Protein AF-A0A9W8WNR9-F1 (afdb_monomer)

Foldseek 3Di:
DVVLLVVLVVLLDCLPDPVVVVDDPPDPSDLLSNLVSLVVSLVVLVVCCVVPVVSVVSSVVSVVSCVVSVSDD

Organism: NCBI:txid749621

Nearest PDB structures (foldseek):
  3gei-assembly2_C  TM=5.061E-01  e=6.444E+00  Chlorobaculum tepidum

Secondary structure (DSSP, 8-state):
-HHHHHHHHHHHHHHHSGGGGGS-TT-S--HHHHHHHHHHHHHHHHHHGGG-HHHHHHHHHHHHHHHHTT---

pLDDT: mean 90.41, std 7.77, range [57.97, 96.19]

Solvent-accessible surface area (backbone atoms only — not comparable to full-atom values): 4307 Å² total; per-residue (Å²): 116,72,64,60,58,55,50,50,54,51,53,54,49,38,65,74,35,81,61,47,76,76,51,63,93,84,55,74,86,40,74,67,49,49,31,53,51,51,52,54,50,47,50,60,36,59,77,50,18,90,83,32,74,66,41,43,50,54,41,53,51,52,54,50,51,35,61,78,67,68,49,69,136

Structure (mmCIF, N/CA/C/O backbone):
data_AF-A0A9W8WNR9-F1
#
_entry.id   AF-A0A9W8WNR9-F1
#
loop_
_atom_site.group_PDB
_atom_site.id
_atom_site.type_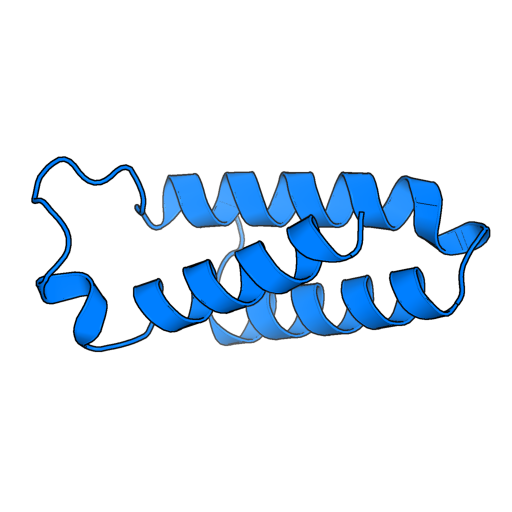symbol
_atom_site.label_atom_id
_atom_site.label_alt_id
_atom_site.label_comp_id
_atom_site.label_asym_id
_atom_site.label_entity_id
_atom_site.label_seq_id
_atom_site.pdbx_PDB_ins_code
_atom_site.Cartn_x
_atom_site.Cartn_y
_atom_site.Cartn_z
_atom_site.occupancy
_atom_site.B_iso_or_equiv
_atom_site.auth_seq_id
_atom_site.auth_comp_id
_atom_site.auth_asym_id
_atom_site.auth_atom_id
_atom_site.pdbx_PDB_model_num
ATOM 1 N N . MET A 1 1 ? 6.272 9.566 -9.516 1.00 57.97 1 MET A N 1
ATOM 2 C CA . MET A 1 1 ? 5.605 8.358 -8.973 1.00 57.97 1 MET A CA 1
ATOM 3 C C . MET A 1 1 ? 6.123 7.928 -7.592 1.00 57.97 1 MET A C 1
ATOM 5 O O . MET A 1 1 ? 5.390 7.252 -6.885 1.00 57.97 1 MET A O 1
ATOM 9 N N . HIS A 1 2 ? 7.298 8.400 -7.151 1.00 59.28 2 HIS A N 1
ATOM 10 C CA . HIS A 1 2 ? 7.845 8.179 -5.797 1.00 59.28 2 HIS A CA 1
ATOM 11 C C . HIS A 1 2 ? 6.862 8.497 -4.645 1.00 59.28 2 HIS A C 1
ATOM 13 O O . HIS A 1 2 ? 6.853 7.825 -3.620 1.00 59.28 2 HIS A O 1
ATOM 19 N N . ALA A 1 3 ? 5.954 9.461 -4.843 1.00 70.31 3 ALA A N 1
ATOM 20 C CA . ALA A 1 3 ? 4.915 9.794 -3.867 1.00 70.31 3 ALA A CA 1
ATOM 21 C C . ALA A 1 3 ? 3.920 8.645 -3.590 1.00 70.31 3 ALA A C 1
ATOM 23 O O . ALA A 1 3 ? 3.444 8.521 -2.469 1.00 70.31 3 ALA A O 1
ATOM 24 N N . GLN A 1 4 ? 3.619 7.780 -4.570 1.00 82.56 4 GLN A N 1
ATOM 25 C CA . GLN A 1 4 ? 2.664 6.672 -4.382 1.00 82.56 4 GLN A CA 1
ATOM 26 C C . GLN A 1 4 ? 3.229 5.593 -3.450 1.00 82.56 4 GLN A C 1
ATOM 28 O O . GLN A 1 4 ? 2.516 5.075 -2.593 1.00 82.56 4 GLN A O 1
ATOM 33 N N . PHE A 1 5 ? 4.531 5.316 -3.567 1.00 88.94 5 PHE A N 1
ATOM 34 C CA . PHE A 1 5 ? 5.248 4.433 -2.652 1.00 88.94 5 PHE A CA 1
ATOM 35 C C . PHE A 1 5 ? 5.212 4.969 -1.214 1.00 88.94 5 PHE A C 1
ATOM 37 O O . PHE A 1 5 ? 4.738 4.282 -0.308 1.00 88.94 5 PHE A O 1
ATOM 44 N N . GLY A 1 6 ? 5.649 6.219 -1.019 1.00 91.00 6 GLY A N 1
ATOM 45 C CA . GLY A 1 6 ? 5.680 6.849 0.302 1.00 91.00 6 GLY A CA 1
ATOM 46 C C . GLY A 1 6 ? 4.296 6.920 0.952 1.00 91.00 6 GLY A C 1
ATOM 47 O O . GLY A 1 6 ? 4.142 6.561 2.118 1.00 91.00 6 GLY A O 1
ATOM 48 N N . ASN A 1 7 ? 3.267 7.283 0.181 1.00 94.00 7 ASN A N 1
ATOM 49 C CA . ASN A 1 7 ? 1.889 7.330 0.667 1.00 94.00 7 ASN A CA 1
ATOM 50 C C . ASN A 1 7 ? 1.406 5.959 1.153 1.00 94.00 7 ASN A C 1
ATOM 52 O O . ASN A 1 7 ? 0.776 5.880 2.207 1.00 94.00 7 ASN A O 1
ATOM 56 N N . MET A 1 8 ? 1.736 4.873 0.444 1.00 95.38 8 MET A N 1
ATOM 57 C CA . MET A 1 8 ? 1.350 3.540 0.905 1.00 95.38 8 MET A CA 1
ATOM 58 C 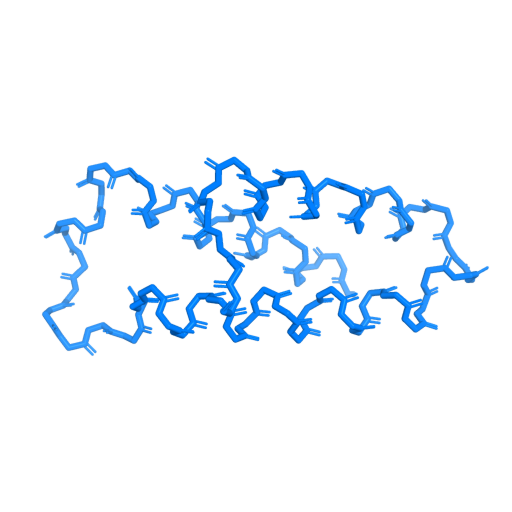C . MET A 1 8 ? 2.039 3.130 2.202 1.00 95.38 8 MET A C 1
ATOM 60 O O . MET A 1 8 ? 1.391 2.507 3.044 1.00 95.38 8 MET A O 1
ATOM 64 N N . LEU A 1 9 ? 3.305 3.503 2.405 1.00 95.56 9 LEU A N 1
ATOM 65 C CA . LEU A 1 9 ? 3.980 3.256 3.679 1.00 95.56 9 LEU A CA 1
ATOM 66 C C . LEU A 1 9 ? 3.316 4.016 4.829 1.00 95.56 9 LEU A C 1
ATOM 68 O O . LEU A 1 9 ? 3.094 3.435 5.890 1.00 95.56 9 LEU A O 1
ATOM 72 N N . VAL A 1 10 ? 2.952 5.282 4.609 1.00 95.44 10 VAL A N 1
ATOM 73 C CA . VAL A 1 10 ? 2.257 6.095 5.616 1.00 95.44 10 VAL A CA 1
ATOM 74 C C . VAL A 1 10 ? 0.897 5.490 5.955 1.00 95.44 10 VAL A C 1
ATOM 76 O O . VAL A 1 10 ? 0.607 5.279 7.130 1.00 95.44 10 VAL A O 1
ATOM 79 N N . LEU A 1 11 ? 0.083 5.144 4.954 1.00 95.50 11 LEU A N 1
ATOM 80 C CA . LEU A 1 11 ? -1.233 4.537 5.180 1.00 95.50 11 LEU A CA 1
ATOM 81 C C . LEU A 1 11 ? -1.125 3.206 5.933 1.00 95.50 11 LEU A C 1
ATOM 83 O O . LEU A 1 11 ? -1.871 2.970 6.883 1.00 95.50 11 LEU A O 1
ATOM 87 N N . ALA A 1 12 ? -0.167 2.362 5.551 1.00 95.38 12 ALA A N 1
ATOM 88 C CA . ALA A 1 12 ? 0.078 1.080 6.196 1.00 95.38 12 ALA A CA 1
ATOM 89 C C . ALA A 1 12 ? 0.549 1.247 7.654 1.00 95.38 12 ALA A C 1
ATOM 91 O O . ALA A 1 12 ? 0.089 0.530 8.546 1.00 95.38 12 ALA A O 1
ATOM 92 N N . ALA A 1 13 ? 1.421 2.226 7.913 1.00 95.88 13 ALA A N 1
ATOM 93 C CA . ALA A 1 13 ? 1.886 2.559 9.255 1.00 95.88 13 ALA A CA 1
ATOM 94 C C . ALA A 1 13 ? 0.752 3.108 10.132 1.00 95.88 13 ALA A C 1
ATOM 96 O O . ALA A 1 13 ? 0.574 2.638 11.256 1.00 95.88 13 ALA A O 1
ATOM 97 N N . VAL A 1 14 ? -0.047 4.048 9.614 1.00 95.44 14 VAL A N 1
ATOM 98 C CA . VAL A 1 14 ? -1.200 4.614 10.329 1.00 95.44 14 VAL A CA 1
ATOM 99 C C . VAL A 1 14 ? -2.186 3.511 10.692 1.00 95.44 14 VAL A C 1
ATOM 101 O O . VAL A 1 14 ? -2.543 3.409 11.865 1.00 95.44 14 VAL A O 1
ATOM 104 N N . PHE A 1 15 ? -2.544 2.651 9.733 1.00 94.19 15 PHE A N 1
ATOM 105 C CA . PHE A 1 15 ? -3.476 1.541 9.940 1.00 94.19 15 PHE A CA 1
ATOM 106 C C . PHE A 1 15 ? -2.999 0.550 11.013 1.00 94.19 15 PHE A C 1
ATOM 108 O O . PHE A 1 15 ? -3.792 0.107 11.838 1.00 94.19 15 PHE A O 1
ATOM 115 N N . LYS A 1 16 ? -1.696 0.229 11.047 1.00 94.19 16 LYS A N 1
ATOM 116 C CA . LYS A 1 16 ? -1.112 -0.647 12.081 1.00 94.19 16 LYS A CA 1
ATOM 117 C C . LYS A 1 16 ? -1.029 0.033 13.452 1.00 94.19 16 LYS A C 1
ATOM 119 O O . LYS A 1 16 ? -1.023 -0.631 14.487 1.00 94.19 16 LYS A O 1
ATOM 124 N N . SER A 1 17 ? -0.857 1.349 13.467 1.00 94.50 17 SER A N 1
ATOM 125 C CA . SER A 1 17 ? -0.561 2.095 14.683 1.00 94.50 17 SER A CA 1
ATOM 126 C C . SER A 1 17 ? -1.802 2.377 15.524 1.00 94.50 17 SER A C 1
ATOM 128 O O . SER A 1 17 ? -2.940 2.389 15.056 1.00 94.50 17 SER A O 1
ATOM 130 N N . GLN A 1 18 ? -1.553 2.765 16.772 1.00 92.94 18 GLN A N 1
ATOM 131 C CA . GLN A 1 18 ? -2.589 3.289 17.651 1.00 92.94 18 GLN A CA 1
ATOM 132 C C . GLN A 1 18 ? -3.200 4.607 17.156 1.00 92.94 18 GLN A C 1
ATOM 134 O O . GLN A 1 18 ? -4.248 4.986 17.670 1.00 92.94 18 GLN A O 1
ATOM 139 N N . LEU A 1 19 ? -2.593 5.287 16.172 1.00 90.50 19 LEU A N 1
ATOM 140 C CA . LEU A 1 19 ? -3.122 6.526 15.596 1.00 90.50 19 LEU A CA 1
ATOM 141 C C . LEU A 1 19 ? -4.385 6.297 14.768 1.00 90.50 19 LEU A C 1
ATOM 143 O O . LEU A 1 19 ? -5.175 7.225 14.622 1.00 90.50 19 LEU A O 1
ATOM 147 N N . CYS A 1 20 ? -4.620 5.068 14.292 1.00 91.25 20 CYS A N 1
ATOM 148 C CA . CYS A 1 20 ? -5.843 4.723 13.570 1.00 91.25 20 CYS A CA 1
ATOM 149 C C . CYS A 1 20 ? -7.109 5.067 14.379 1.00 91.25 20 CYS A C 1
ATOM 151 O O . CYS A 1 20 ? -8.136 5.401 13.796 1.00 91.25 20 CYS A O 1
ATOM 153 N N . ARG A 1 21 ? -7.024 5.064 15.722 1.00 91.69 21 ARG A N 1
ATOM 154 C CA . ARG A 1 21 ? -8.130 5.431 16.625 1.00 91.69 21 ARG A CA 1
ATOM 155 C C . ARG A 1 21 ? -8.543 6.907 16.543 1.00 91.69 21 ARG A C 1
ATOM 157 O O . ARG A 1 21 ? -9.645 7.241 16.958 1.00 91.69 21 ARG A O 1
ATOM 164 N N . TYR A 1 22 ? -7.640 7.779 16.091 1.00 95.12 22 TYR A N 1
ATOM 165 C CA . TYR A 1 22 ? -7.869 9.223 15.983 1.00 95.12 22 TYR A CA 1
ATOM 166 C C . TYR A 1 22 ? -8.385 9.631 14.604 1.00 95.12 22 TYR A C 1
ATOM 168 O O . TYR A 1 22 ? -8.654 10.809 14.376 1.00 95.12 22 TYR A O 1
ATOM 176 N N . LEU A 1 23 ? -8.514 8.682 13.675 1.00 91.94 23 LEU A N 1
ATOM 177 C CA . LEU A 1 23 ? -9.130 8.957 12.388 1.00 91.94 23 LEU A CA 1
ATOM 178 C C . LEU A 1 23 ? -10.633 9.223 12.563 1.00 91.94 23 LEU A C 1
ATOM 180 O O . LEU A 1 23 ? -11.257 8.662 13.470 1.00 91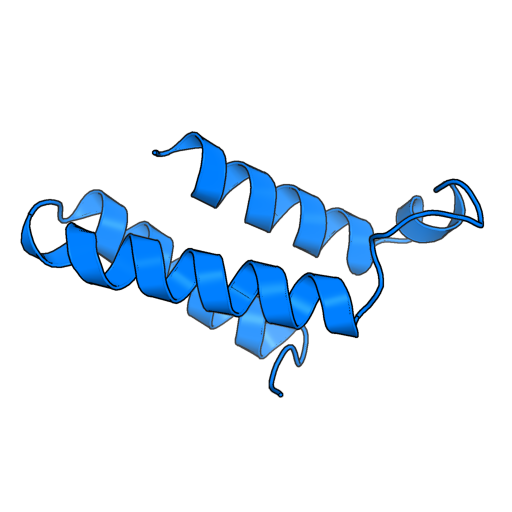.94 23 LEU A O 1
ATOM 184 N N . PRO A 1 24 ? -11.232 10.045 11.684 1.00 95.06 24 PRO A N 1
ATOM 185 C CA . PRO A 1 24 ? -12.680 10.200 11.627 1.00 95.06 24 PRO A CA 1
ATOM 186 C C . PRO A 1 24 ? -13.373 8.838 11.514 1.00 95.06 24 PRO A C 1
ATOM 188 O O . PRO A 1 24 ? -12.862 7.929 10.856 1.00 95.06 24 PRO A O 1
ATOM 191 N N . ARG A 1 25 ? -14.541 8.678 12.147 1.00 90.06 25 ARG A N 1
ATOM 192 C CA . ARG A 1 25 ? -15.279 7.398 12.1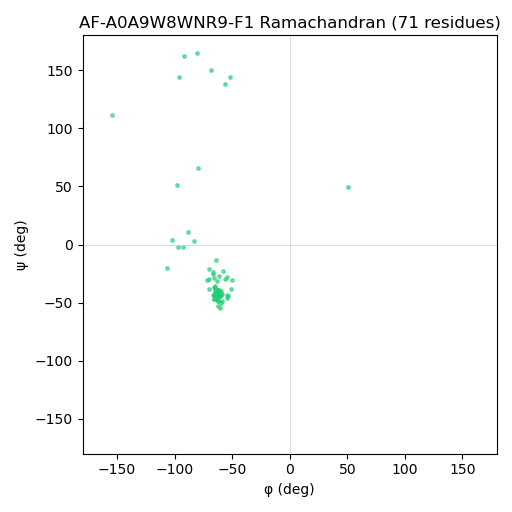39 1.00 90.06 25 ARG A CA 1
ATOM 193 C C . ARG A 1 25 ? -15.704 6.965 10.733 1.00 90.06 25 ARG A C 1
ATOM 195 O O . ARG A 1 25 ? -15.854 5.777 10.482 1.00 90.06 25 ARG A O 1
ATOM 202 N N . ASP A 1 26 ? -15.882 7.927 9.839 1.00 92.94 26 ASP A N 1
ATOM 203 C CA . ASP A 1 26 ? -16.221 7.785 8.424 1.00 92.94 26 ASP A CA 1
ATOM 204 C C . ASP A 1 26 ? -14.986 7.638 7.511 1.00 92.94 26 ASP A C 1
ATOM 206 O O . ASP A 1 26 ? -15.099 7.690 6.284 1.00 92.94 26 ASP A O 1
ATOM 210 N N . THR A 1 27 ? -13.796 7.431 8.090 1.00 93.69 27 THR A N 1
ATOM 211 C CA . THR A 1 27 ? -12.567 7.213 7.325 1.00 93.69 27 THR A CA 1
ATOM 212 C C . THR A 1 27 ? -12.693 6.042 6.353 1.00 93.69 27 THR A C 1
ATOM 214 O O . THR A 1 27 ? -13.174 4.957 6.681 1.00 93.69 27 THR A O 1
ATOM 217 N N . GLN A 1 28 ? -12.165 6.239 5.148 1.00 94.88 28 GLN A N 1
ATOM 218 C CA . GLN A 1 28 ? -12.062 5.191 4.136 1.00 94.88 28 GLN A CA 1
ATOM 219 C C . GLN A 1 28 ? -10.826 4.300 4.335 1.00 94.88 28 GLN A C 1
ATOM 221 O O . GLN A 1 28 ? -10.594 3.397 3.532 1.00 94.88 28 GLN A O 1
ATOM 226 N N . LEU A 1 29 ? -10.028 4.510 5.389 1.00 94.19 29 LEU A N 1
ATOM 227 C CA . LEU A 1 29 ? -8.880 3.659 5.714 1.00 94.19 29 LEU A CA 1
ATOM 228 C C . LEU A 1 29 ? -9.321 2.370 6.431 1.00 94.19 29 LEU A C 1
ATOM 230 O O . LEU A 1 29 ? -9.017 2.140 7.599 1.00 94.19 29 LEU A O 1
ATOM 234 N N . THR A 1 30 ? -10.058 1.521 5.718 1.00 93.94 30 THR A N 1
ATOM 235 C CA . THR A 1 30 ? -10.451 0.177 6.169 1.00 93.94 30 THR A CA 1
ATOM 236 C C . THR A 1 30 ? -9.430 -0.869 5.712 1.00 93.94 30 THR A C 1
ATOM 238 O O . THR A 1 30 ? -8.674 -0.621 4.770 1.00 93.94 30 THR A O 1
ATOM 241 N N . LYS A 1 31 ? -9.423 -2.070 6.322 1.00 93.44 31 LYS A N 1
ATOM 242 C CA . LYS A 1 31 ? -8.542 -3.175 5.877 1.00 93.44 31 LYS A CA 1
ATOM 243 C C . LYS A 1 31 ? -8.747 -3.471 4.386 1.00 93.44 31 LYS A C 1
ATOM 245 O O . LYS A 1 31 ? -7.776 -3.551 3.642 1.00 93.44 31 LYS A O 1
ATOM 250 N N . ASN A 1 32 ? -10.002 -3.559 3.945 1.00 95.19 32 ASN A N 1
ATOM 251 C CA . ASN A 1 32 ? -10.352 -3.869 2.556 1.00 95.19 32 ASN A CA 1
ATOM 252 C C . ASN A 1 32 ? -9.858 -2.789 1.587 1.00 95.19 32 ASN A C 1
ATOM 254 O O . ASN A 1 32 ? -9.216 -3.105 0.586 1.00 95.19 32 ASN A O 1
ATOM 258 N N . ASN A 1 33 ? -10.092 -1.513 1.907 1.00 95.56 33 ASN A N 1
ATOM 259 C CA . ASN A 1 33 ? -9.620 -0.414 1.067 1.00 95.56 33 ASN A CA 1
ATOM 260 C C . ASN A 1 33 ? -8.088 -0.361 1.032 1.00 95.56 33 ASN A C 1
ATOM 262 O O . ASN A 1 33 ? -7.509 -0.120 -0.026 1.00 95.56 33 ASN A O 1
ATOM 266 N N . LEU A 1 34 ? -7.421 -0.650 2.153 1.00 95.69 34 LEU A N 1
ATOM 267 C CA . LEU A 1 34 ? -5.965 -0.722 2.212 1.00 95.69 34 LEU A CA 1
ATOM 268 C C . LEU A 1 34 ? -5.407 -1.869 1.353 1.00 95.69 34 LEU A C 1
ATOM 270 O O . LEU A 1 34 ? -4.426 -1.656 0.641 1.00 95.69 34 LEU A O 1
ATOM 274 N N . ILE A 1 35 ? -6.038 -3.051 1.367 1.00 96.19 35 ILE A N 1
ATOM 275 C CA . ILE A 1 35 ? -5.677 -4.186 0.498 1.00 96.19 35 ILE A CA 1
ATOM 276 C C . ILE A 1 35 ? -5.803 -3.789 -0.976 1.00 96.19 35 ILE A C 1
ATOM 278 O O . ILE A 1 35 ? -4.855 -3.972 -1.741 1.00 96.19 35 ILE A O 1
ATOM 282 N N . LEU A 1 36 ? -6.938 -3.204 -1.370 1.00 95.62 36 LEU A N 1
ATOM 283 C CA . LEU A 1 36 ? -7.195 -2.794 -2.755 1.00 95.62 36 LEU A CA 1
ATOM 284 C C . LEU A 1 36 ? -6.208 -1.722 -3.234 1.00 95.62 36 LEU A C 1
ATOM 286 O O . LEU A 1 36 ? -5.669 -1.821 -4.339 1.00 95.62 36 LEU A O 1
ATOM 290 N N . LEU A 1 37 ? -5.934 -0.717 -2.398 1.00 94.56 37 LEU A N 1
ATOM 291 C CA . LEU A 1 37 ? -4.965 0.337 -2.704 1.00 94.56 37 LEU A CA 1
ATOM 292 C C . LEU A 1 37 ? -3.541 -0.216 -2.812 1.00 94.56 37 LEU A C 1
ATOM 294 O O . LEU A 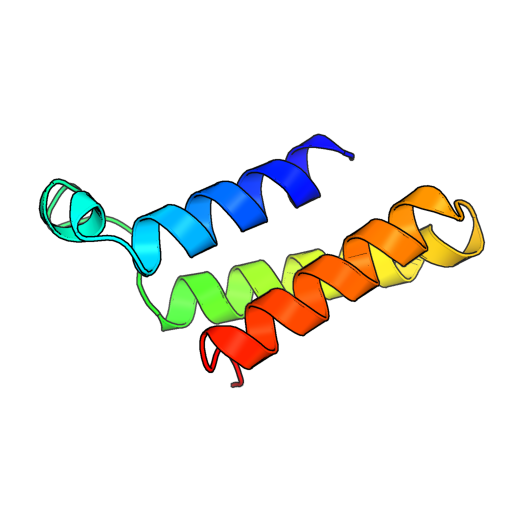1 37 ? -2.823 0.128 -3.754 1.00 94.56 37 LEU A O 1
ATOM 298 N N . MET A 1 38 ? -3.139 -1.100 -1.895 1.00 94.81 38 MET A N 1
ATOM 299 C CA . MET A 1 38 ? -1.829 -1.751 -1.929 1.00 94.81 38 MET A CA 1
ATOM 300 C C . MET A 1 38 ? -1.659 -2.604 -3.193 1.00 94.81 38 MET A C 1
ATOM 302 O O . MET A 1 38 ? -0.620 -2.521 -3.850 1.00 94.81 38 MET A O 1
ATOM 306 N N . ASP A 1 39 ? -2.677 -3.384 -3.568 1.00 94.56 39 ASP A N 1
ATOM 307 C CA . ASP A 1 39 ? -2.650 -4.220 -4.771 1.00 94.56 39 ASP A CA 1
ATOM 308 C C . ASP A 1 39 ? -2.514 -3.379 -6.045 1.00 94.56 39 ASP A C 1
ATOM 310 O O . ASP A 1 39 ? -1.622 -3.618 -6.864 1.00 94.56 39 ASP A O 1
ATOM 314 N N . ARG A 1 40 ? -3.332 -2.325 -6.166 1.00 93.69 40 ARG A N 1
ATOM 315 C CA . ARG A 1 40 ? -3.257 -1.377 -7.282 1.00 93.69 40 ARG A CA 1
ATOM 316 C C . ARG A 1 40 ? -1.890 -0.697 -7.358 1.00 93.69 40 ARG A C 1
ATOM 318 O O . ARG A 1 40 ? -1.332 -0.584 -8.446 1.00 93.69 40 ARG A O 1
ATOM 325 N N . THR A 1 41 ? -1.335 -0.277 -6.222 1.00 93.44 41 THR A N 1
ATOM 326 C CA . THR A 1 41 ? -0.026 0.395 -6.174 1.00 93.44 41 THR A CA 1
ATOM 327 C C . THR A 1 41 ? 1.093 -0.549 -6.608 1.00 93.44 41 THR A C 1
ATOM 329 O O . THR A 1 41 ? 1.941 -0.169 -7.413 1.00 93.44 41 THR A O 1
ATOM 332 N N . CYS A 1 42 ? 1.067 -1.803 -6.144 1.00 92.94 42 CYS A N 1
ATOM 333 C CA . CYS A 1 42 ? 2.026 -2.824 -6.563 1.00 92.94 42 CYS A CA 1
ATOM 334 C C . CYS A 1 42 ? 1.941 -3.127 -8.066 1.00 92.94 42 CYS A C 1
ATOM 336 O O . CYS A 1 42 ? 2.980 -3.310 -8.697 1.00 92.94 42 CYS A O 1
ATOM 338 N N . LYS A 1 43 ? 0.732 -3.173 -8.644 1.00 92.12 43 LYS A N 1
ATOM 339 C CA . LYS A 1 43 ? 0.533 -3.372 -10.090 1.00 92.12 43 LYS A CA 1
ATOM 340 C C . LYS A 1 43 ? 1.149 -2.237 -10.905 1.00 92.12 43 LYS A C 1
ATOM 342 O O . LYS A 1 43 ? 2.003 -2.500 -11.743 1.00 92.12 43 LYS A O 1
ATOM 347 N N . VAL A 1 44 ? 0.806 -0.989 -10.578 1.00 90.00 44 VAL A N 1
ATOM 348 C CA . VAL A 1 44 ? 1.333 0.197 -11.277 1.00 90.00 44 VAL A CA 1
ATOM 349 C C . VAL A 1 44 ? 2.857 0.277 -11.169 1.00 90.00 44 VAL A C 1
ATOM 351 O O . VAL A 1 44 ? 3.537 0.518 -12.161 1.00 90.00 44 VAL A O 1
ATOM 354 N N . LEU A 1 45 ? 3.421 0.036 -9.980 1.00 88.75 45 LEU A N 1
ATOM 355 C CA . LEU A 1 45 ? 4.877 0.005 -9.817 1.00 88.75 45 LEU A CA 1
ATOM 356 C C . LEU A 1 45 ? 5.514 -1.149 -10.599 1.00 88.75 45 LEU A C 1
ATOM 358 O O . LEU A 1 45 ? 6.576 -0.959 -11.180 1.00 88.75 45 LEU A O 1
ATOM 362 N N . GLY A 1 46 ? 4.872 -2.318 -10.653 1.00 88.94 46 GLY A N 1
ATOM 363 C CA . GLY A 1 46 ? 5.352 -3.480 -11.403 1.00 88.94 46 GLY A CA 1
ATOM 364 C C . GLY A 1 46 ? 5.402 -3.270 -12.914 1.00 88.94 46 GLY A C 1
ATOM 365 O O . GLY A 1 46 ? 6.338 -3.746 -13.548 1.00 88.94 46 GLY A O 1
ATOM 366 N N . GLU A 1 47 ? 4.457 -2.523 -13.482 1.00 89.19 47 GLU A N 1
ATOM 367 C CA . GLU A 1 47 ? 4.449 -2.175 -14.911 1.00 89.19 47 GLU A CA 1
ATOM 368 C C . GLU A 1 47 ? 5.632 -1.274 -15.302 1.00 89.19 47 GLU A C 1
ATOM 370 O O . GLU A 1 47 ? 6.110 -1.317 -16.433 1.00 89.19 47 GLU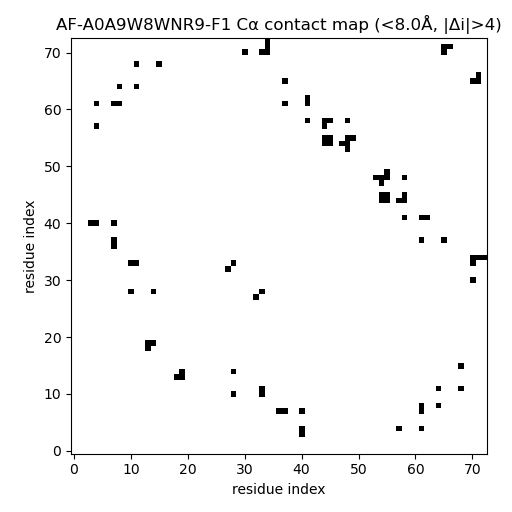 A O 1
ATOM 375 N N . ILE A 1 48 ? 6.132 -0.470 -14.359 1.00 84.69 48 ILE A N 1
ATOM 376 C CA . ILE A 1 48 ? 7.132 0.577 -14.622 1.00 84.69 48 ILE A CA 1
ATOM 377 C C . ILE A 1 48 ? 8.518 0.178 -14.091 1.00 84.69 48 ILE A C 1
ATOM 379 O O . ILE A 1 48 ? 9.535 0.677 -14.576 1.00 84.69 48 ILE A O 1
ATOM 383 N N . ALA A 1 49 ? 8.578 -0.767 -13.149 1.00 83.38 49 ALA A N 1
ATOM 384 C CA . ALA A 1 49 ? 9.802 -1.297 -12.551 1.00 83.38 49 ALA A CA 1
ATOM 385 C C . ALA A 1 49 ? 10.877 -1.755 -13.558 1.00 83.38 49 ALA A C 1
ATOM 387 O O . ALA A 1 49 ? 12.041 -1.448 -13.306 1.00 83.38 49 ALA A O 1
ATOM 388 N N . PRO A 1 50 ? 10.559 -2.391 -14.709 1.00 82.75 50 PRO A N 1
ATOM 389 C CA . PRO A 1 50 ? 11.581 -2.785 -15.685 1.00 82.75 50 PRO A CA 1
ATOM 390 C C . PRO A 1 50 ? 12.431 -1.618 -16.208 1.00 82.75 50 PRO A C 1
ATOM 392 O O . PRO A 1 50 ? 13.557 -1.823 -16.649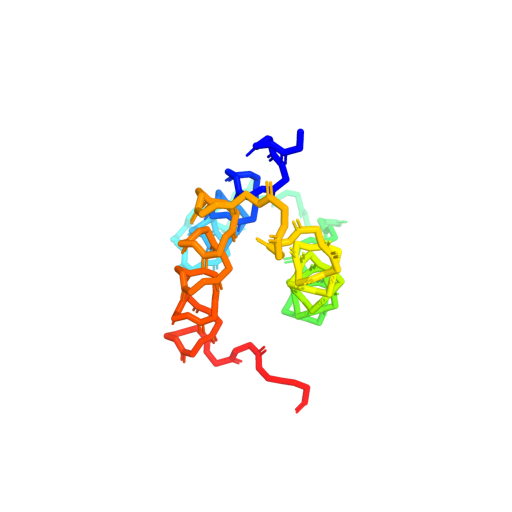 1.00 82.75 50 PRO A O 1
ATOM 395 N N . ASN A 1 51 ? 11.910 -0.390 -16.128 1.00 82.88 51 ASN A N 1
ATOM 396 C CA . ASN A 1 51 ? 12.578 0.820 -16.602 1.00 82.88 51 ASN A CA 1
ATOM 397 C C . ASN A 1 51 ? 13.306 1.586 -15.482 1.00 82.88 51 ASN A C 1
ATOM 399 O O . ASN A 1 51 ? 13.909 2.627 -15.743 1.00 82.88 51 ASN A O 1
ATOM 403 N N . SER A 1 52 ? 13.226 1.132 -14.225 1.00 83.25 52 SER A N 1
ATOM 404 C CA . SER A 1 52 ? 13.834 1.824 -13.087 1.00 83.25 52 SER A CA 1
ATOM 405 C C . SER A 1 52 ? 14.151 0.868 -11.927 1.00 83.25 52 SER A C 1
ATOM 407 O O . SER A 1 52 ? 13.236 0.443 -11.215 1.00 83.25 52 SER A O 1
ATOM 409 N N . PRO A 1 53 ? 15.443 0.614 -11.640 1.00 83.75 53 PRO A N 1
ATOM 410 C CA . PRO A 1 53 ? 15.865 -0.211 -10.503 1.00 83.75 53 PRO A CA 1
ATOM 411 C C . PRO A 1 53 ? 15.327 0.271 -9.145 1.00 83.75 53 PRO A C 1
ATOM 413 O O . PRO A 1 53 ? 15.078 -0.529 -8.245 1.00 83.75 53 PRO A O 1
ATOM 416 N N . ILE A 1 54 ? 15.108 1.583 -8.996 1.00 86.88 54 ILE A N 1
ATOM 417 C CA . ILE A 1 54 ? 14.555 2.182 -7.772 1.00 86.88 54 ILE A CA 1
ATOM 418 C C . ILE A 1 54 ? 13.109 1.720 -7.558 1.00 86.88 54 ILE A C 1
ATOM 420 O O . ILE A 1 54 ? 12.744 1.323 -6.456 1.00 8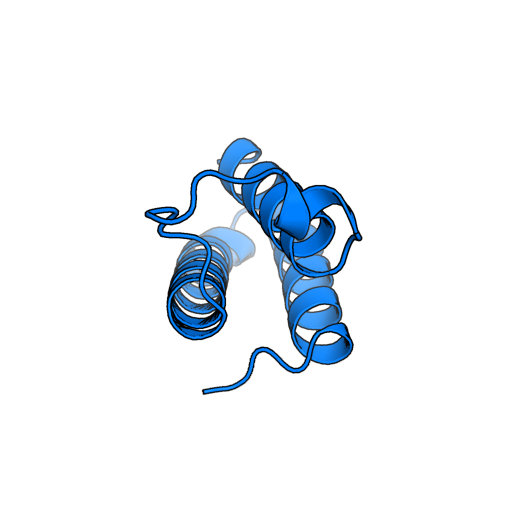6.88 54 ILE A O 1
ATOM 424 N N . LEU A 1 55 ? 12.298 1.697 -8.619 1.00 86.62 55 LEU A N 1
ATOM 425 C CA . LEU A 1 55 ? 10.905 1.255 -8.529 1.00 86.62 55 LEU A CA 1
ATOM 426 C C . LEU A 1 55 ? 10.794 -0.254 -8.280 1.00 86.62 55 LEU A C 1
ATOM 428 O O . LEU A 1 55 ? 9.853 -0.703 -7.625 1.00 86.62 55 LEU A O 1
ATOM 432 N N . GLU A 1 56 ? 11.765 -1.041 -8.747 1.00 89.31 56 GLU A N 1
ATOM 433 C CA . GLU A 1 56 ? 11.852 -2.462 -8.404 1.00 89.31 56 GLU A CA 1
ATOM 434 C C . GLU A 1 56 ? 12.098 -2.663 -6.898 1.00 89.31 56 GLU A C 1
ATOM 436 O O . GLU A 1 56 ? 11.475 -3.526 -6.268 1.00 89.31 56 GLU A O 1
ATOM 441 N N . MET A 1 57 ? 12.971 -1.846 -6.303 1.00 91.25 57 MET A N 1
ATOM 442 C CA . MET A 1 57 ? 13.219 -1.861 -4.861 1.00 91.25 57 MET A CA 1
ATOM 443 C C . MET A 1 57 ? 11.981 -1.415 -4.070 1.00 91.25 57 MET A C 1
ATOM 445 O O . MET A 1 57 ? 11.566 -2.119 -3.144 1.00 91.25 57 MET A O 1
ATOM 449 N N . ASP A 1 58 ? 11.337 -0.317 -4.476 1.00 91.62 58 ASP A N 1
ATOM 450 C CA . ASP A 1 58 ? 10.089 0.177 -3.877 1.00 91.62 58 ASP A CA 1
ATOM 451 C C . ASP A 1 58 ? 9.004 -0.919 -3.883 1.00 91.62 58 ASP A C 1
ATOM 453 O O . ASP A 1 58 ? 8.343 -1.175 -2.870 1.00 91.62 58 ASP A O 1
ATOM 457 N N . LEU A 1 59 ? 8.866 -1.645 -4.998 1.00 92.44 59 LEU A N 1
ATOM 458 C CA . LEU A 1 59 ? 7.927 -2.759 -5.125 1.00 92.44 59 LEU A CA 1
ATOM 459 C C . LEU A 1 59 ? 8.254 -3.9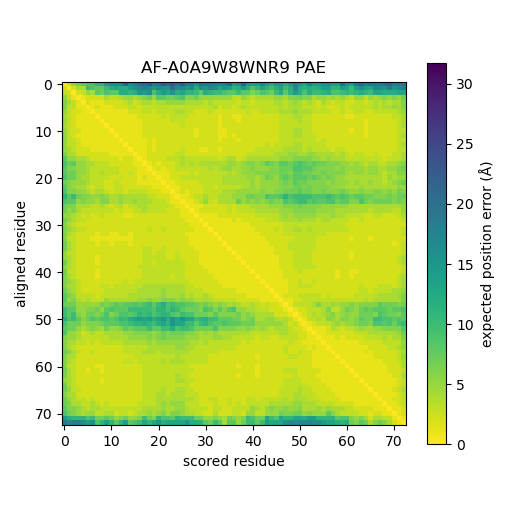19 -4.171 1.00 92.44 59 LEU A C 1
ATOM 461 O O . LEU A 1 59 ? 7.343 -4.492 -3.563 1.00 92.44 59 LEU A O 1
ATOM 465 N N . LYS A 1 60 ? 9.536 -4.275 -4.011 1.00 93.88 60 LYS A N 1
ATOM 466 C CA . LYS A 1 60 ? 9.971 -5.309 -3.051 1.00 93.88 60 LYS A CA 1
ATOM 467 C C . LYS A 1 60 ? 9.632 -4.906 -1.615 1.00 93.88 60 LYS A C 1
ATOM 469 O O . LYS A 1 60 ? 9.116 -5.734 -0.860 1.00 93.88 60 LYS A O 1
ATOM 474 N N . ILE A 1 61 ? 9.852 -3.641 -1.258 1.00 94.69 61 ILE A N 1
ATOM 475 C CA . ILE A 1 61 ? 9.512 -3.107 0.065 1.00 94.69 61 ILE A CA 1
ATOM 476 C C . ILE A 1 61 ? 7.998 -3.186 0.304 1.00 94.69 61 ILE A C 1
ATOM 478 O O . ILE A 1 61 ? 7.578 -3.727 1.329 1.00 94.69 61 ILE A O 1
ATOM 482 N N . LEU A 1 62 ? 7.166 -2.735 -0.643 1.00 94.38 62 LEU A N 1
ATOM 483 C CA . LEU A 1 62 ? 5.705 -2.790 -0.488 1.00 94.38 62 LEU A CA 1
ATOM 484 C C . LEU A 1 62 ? 5.175 -4.222 -0.367 1.00 94.38 62 LEU A C 1
ATOM 486 O O . LEU A 1 62 ? 4.310 -4.482 0.469 1.00 94.38 62 LEU A O 1
ATOM 490 N N . ARG A 1 63 ? 5.722 -5.177 -1.130 1.00 94.88 63 ARG A N 1
ATOM 491 C CA . ARG A 1 63 ? 5.374 -6.604 -0.993 1.00 94.88 63 ARG A CA 1
ATOM 492 C C . ARG A 1 63 ? 5.717 -7.148 0.393 1.00 94.88 63 ARG A C 1
ATOM 494 O O . ARG A 1 63 ? 4.937 -7.908 0.964 1.00 94.88 63 ARG A O 1
ATOM 501 N N . ASN A 1 64 ? 6.849 -6.735 0.960 1.00 95.62 64 ASN A N 1
ATOM 502 C CA . ASN A 1 64 ? 7.225 -7.118 2.317 1.00 95.62 64 ASN A CA 1
ATOM 503 C C . ASN A 1 64 ? 6.280 -6.507 3.368 1.00 95.62 64 ASN A C 1
ATOM 505 O O . ASN A 1 64 ? 5.824 -7.211 4.267 1.00 95.62 64 ASN A O 1
ATOM 509 N N . VAL A 1 65 ? 5.920 -5.227 3.231 1.00 95.19 65 VAL A N 1
ATOM 510 C CA . VAL A 1 65 ? 4.939 -4.565 4.111 1.00 95.19 65 VAL A CA 1
ATOM 511 C C . VAL A 1 65 ? 3.576 -5.255 4.032 1.00 95.19 65 VAL A C 1
ATOM 513 O O . VAL A 1 65 ? 2.983 -5.557 5.067 1.00 95.19 65 VAL A O 1
ATOM 516 N N . ARG A 1 66 ? 3.113 -5.585 2.819 1.00 94.56 66 ARG A N 1
ATOM 517 C CA . ARG A 1 66 ? 1.878 -6.348 2.584 1.00 94.56 66 ARG A CA 1
ATOM 518 C C . ARG A 1 66 ? 1.876 -7.668 3.359 1.00 94.56 66 ARG A C 1
ATOM 520 O O . ARG A 1 66 ? 0.885 -7.985 4.010 1.00 94.56 66 ARG A O 1
ATOM 527 N N . LYS A 1 67 ? 2.998 -8.398 3.337 1.00 95.00 67 LYS A N 1
ATOM 528 C CA . LYS A 1 67 ? 3.173 -9.653 4.080 1.00 95.00 67 LYS A CA 1
ATOM 529 C C . LYS A 1 67 ? 3.123 -9.452 5.594 1.00 95.00 67 LYS A C 1
ATOM 531 O O . LYS A 1 67 ? 2.457 -10.218 6.277 1.00 95.00 67 LYS A O 1
ATOM 536 N N . GLN A 1 68 ? 3.806 -8.436 6.118 1.00 93.88 68 GLN A N 1
ATOM 537 C CA . GLN A 1 68 ? 3.856 -8.170 7.562 1.00 93.88 68 GLN A CA 1
ATOM 538 C C . GLN A 1 68 ? 2.509 -7.749 8.158 1.00 93.88 68 GLN A C 1
ATOM 540 O O . GLN A 1 68 ? 2.300 -7.899 9.360 1.00 93.88 68 GLN A O 1
ATOM 545 N N . LEU A 1 69 ? 1.630 -7.175 7.338 1.00 92.06 69 LEU A N 1
ATOM 546 C CA . LEU A 1 69 ? 0.323 -6.668 7.754 1.00 92.06 69 LEU A CA 1
ATOM 547 C C . LEU A 1 69 ? -0.836 -7.600 7.391 1.00 92.06 69 LEU A C 1
ATOM 549 O O . LEU A 1 69 ? -1.985 -7.230 7.620 1.00 92.06 69 LEU A O 1
ATOM 553 N N . ASP A 1 70 ? -0.542 -8.771 6.821 1.00 92.81 70 ASP A N 1
ATOM 554 C CA . ASP A 1 70 ? -1.550 -9.723 6.351 1.00 92.81 70 ASP A CA 1
ATOM 555 C C . ASP A 1 70 ? -2.604 -9.057 5.437 1.00 92.81 70 ASP A C 1
ATOM 557 O O . ASP A 1 70 ? -3.820 -9.130 5.639 1.00 92.81 70 ASP A O 1
ATOM 561 N N . LEU A 1 71 ? -2.104 -8.315 4.442 1.00 89.56 71 LEU A N 1
ATOM 562 C CA . LEU A 1 71 ? -2.909 -7.583 3.458 1.00 89.56 71 LEU A CA 1
ATOM 563 C C . LEU A 1 71 ? -3.053 -8.385 2.156 1.00 89.56 71 LEU A C 1
ATOM 565 O O . LEU A 1 71 ? -2.755 -7.895 1.060 1.00 89.56 71 LEU A O 1
ATOM 569 N N . TYR A 1 72 ? -3.472 -9.639 2.271 1.00 84.06 72 TYR A N 1
ATOM 570 C CA . TYR A 1 72 ? -3.837 -10.480 1.132 1.00 84.06 72 TYR A CA 1
ATOM 571 C C . TYR A 1 72 ? -5.359 -10.435 0.923 1.00 84.06 72 TYR A C 1
ATOM 573 O O . TYR A 1 72 ? -6.081 -10.274 1.907 1.00 84.06 72 TYR A O 1
ATOM 581 N N . PRO A 1 73 ? -5.840 -10.468 -0.333 1.00 62.47 73 PRO A N 1
ATOM 582 C CA . PRO A 1 73 ? -7.256 -10.663 -0.617 1.00 62.47 73 PRO A CA 1
ATOM 583 C C . PRO A 1 73 ? -7.742 -12.018 -0.100 1.00 62.47 73 PRO A C 1
ATOM 585 O O . PRO A 1 73 ? -6.920 -12.963 -0.065 1.00 62.47 73 PRO A O 1
#

Sequence (73 aa):
MHAQFGNMLVLAAVFKSQLCRYLPRDTQLTKNNLILLMDRTCKVLGEIAPNSPILEMDLKILRNVRKQLDLYP

Mean predicted aligned error: 3.73 Å

Radius of gyration: 12.64 Å; Cα contacts (8 Å, |Δi|>4): 48; chains: 1; bounding box: 32×21×34 Å